Protein AF-A0A9X4KIE5-F1 (afdb_monomer)

Organism: NCBI:txid425004

Nearest PDB structures (foldseek):
  4xtc-assembly1_M  TM=8.503E-01  e=2.916E-05  Sphingomonas sp. A1
  8ja7-assembly1_A  TM=8.086E-01  e=1.437E-02  Mycobacterium tuberculosis H37Rv
  7cad-assembly1_A  TM=8.013E-01  e=2.601E-02  Mycolicibacterium smegmatis MC2 155

Solvent-accessible surface area (backbone atoms only — not comparable to full-atom values): 7823 Å² total; per-residue (Å²): 135,62,63,67,59,53,52,48,43,46,62,68,56,53,51,59,56,62,57,58,56,50,62,32,28,64,70,50,97,91,60,56,85,85,74,33,53,79,52,51,61,56,58,56,52,54,48,73,68,35,85,60,44,65,54,52,52,49,52,51,51,50,51,53,51,48,48,53,52,51,52,48,52,52,51,52,52,51,50,52,60,49,67,74,49,87,52,69,67,60,46,53,52,54,51,54,61,68,52,48,65,76,76,50,54,68,69,57,53,50,50,51,51,48,49,51,68,30,74,95,71,6,66,66,38,65,51,37,72,72,65,72,66,130

Mean predicted aligned error: 9.96 Å

Radius of gyration: 24.84 Å; Cα contacts (8 Å, |Δi|>4): 54; chains: 1; bounding box: 50×63×5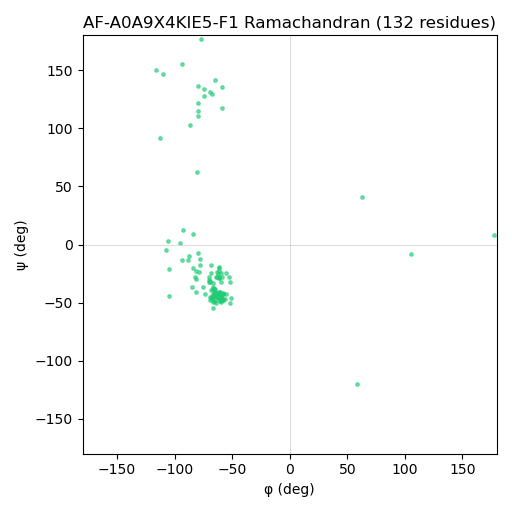9 Å

InterPro domains:
  IPR035906 MetI-like superfamily [G3DSA:1.10.3720.10] (1-133)
  IPR035906 MetI-like superfamily [SSF161098] (3-122)

pLDDT: mean 84.86, std 11.82, range [53.53, 97.62]

Sequence (134 aa):
MSVPIMLHLALFQFVPLWGWLMAFKDYHIGQSLWGAEWVGFKHFKALLGHSGFLQDLRNNIVMNSMQLVLGTVCAIGLAIVLSELRSKGFVRVVQTMTYLPHFVSMVVVANIFVMLLSPDGGIGQSADDQAGLD

Secondary structure (DSSP, 8-state):
--HHHHHHHIIIIIHHHGGGGGGGBT--TTS-TTTS-B-TTHHHHHHHTSTTHHHHHHHHHHHHHHHHHHHHHHHHHHHHHHHT---HHHHHHHHHHHHHHHHS-HHHHHHHHHHHH-TTTSHHHHHHHHHT--

Structure (mmCIF, N/CA/C/O backbone):
data_AF-A0A9X4KIE5-F1
#
_entry.id   AF-A0A9X4KIE5-F1
#
loop_
_atom_site.group_PDB
_atom_site.id
_atom_site.type_symbol
_atom_site.label_atom_id
_atom_site.label_alt_id
_atom_site.label_comp_id
_atom_site.label_asym_id
_atom_site.label_entity_id
_atom_site.label_seq_id
_atom_site.pdbx_PDB_ins_code
_atom_site.Cartn_x
_atom_site.Cartn_y
_atom_site.Cartn_z
_atom_site.occupancy
_atom_site.B_iso_or_equiv
_atom_site.auth_seq_id
_atom_site.auth_comp_id
_atom_site.auth_asym_id
_atom_site.auth_atom_id
_atom_site.pdbx_PDB_model_num
ATOM 1 N N . MET A 1 1 ? -1.263 31.240 -5.203 1.00 63.03 1 MET A N 1
ATOM 2 C CA . MET A 1 1 ? -1.004 30.293 -4.094 1.00 63.03 1 MET A CA 1
ATOM 3 C C . MET A 1 1 ? -0.939 28.824 -4.536 1.00 63.03 1 MET A C 1
ATOM 5 O O . MET A 1 1 ? -0.405 28.023 -3.789 1.00 63.03 1 MET A O 1
ATOM 9 N N . SER A 1 2 ? -1.376 28.460 -5.752 1.00 79.56 2 SER A N 1
ATOM 10 C CA . SER A 1 2 ? -1.351 27.063 -6.249 1.00 79.56 2 SER A CA 1
ATOM 11 C C . SER A 1 2 ? -0.100 26.676 -7.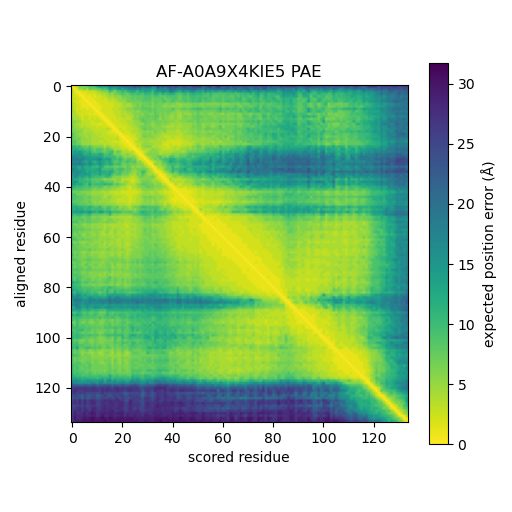060 1.00 79.56 2 SER A C 1
ATOM 13 O O . SER A 1 2 ? 0.149 25.498 -7.291 1.00 79.56 2 SER A O 1
ATOM 15 N N . VAL A 1 3 ? 0.706 27.661 -7.475 1.00 90.75 3 VAL A N 1
ATOM 16 C CA . VAL A 1 3 ? 1.924 27.476 -8.289 1.00 90.75 3 VAL A CA 1
ATOM 17 C C . VAL A 1 3 ? 2.954 26.518 -7.661 1.00 90.75 3 VAL A C 1
ATOM 19 O O . VAL A 1 3 ? 3.405 25.628 -8.378 1.00 90.75 3 VAL A O 1
ATOM 22 N N . PRO A 1 4 ? 3.313 26.605 -6.359 1.00 90.25 4 PRO A N 1
ATOM 23 C CA . PRO A 1 4 ? 4.299 25.683 -5.784 1.00 90.25 4 PRO A CA 1
ATOM 24 C C . PRO A 1 4 ? 3.800 24.231 -5.736 1.00 90.25 4 PRO A C 1
ATOM 26 O O . PRO A 1 4 ? 4.583 23.309 -5.941 1.00 90.25 4 PRO A O 1
ATOM 29 N N . ILE A 1 5 ? 2.493 24.022 -5.541 1.00 92.00 5 ILE A N 1
ATOM 30 C CA . ILE A 1 5 ? 1.879 22.687 -5.543 1.00 92.00 5 ILE A CA 1
ATOM 31 C C . ILE A 1 5 ? 1.929 22.089 -6.951 1.00 92.00 5 ILE A C 1
ATOM 33 O O . ILE A 1 5 ? 2.345 20.946 -7.112 1.00 92.00 5 ILE A O 1
ATOM 37 N N . MET A 1 6 ? 1.572 22.867 -7.979 1.00 91.88 6 MET A N 1
ATOM 38 C CA . MET A 1 6 ? 1.664 22.413 -9.372 1.00 91.88 6 MET A CA 1
ATOM 39 C C . MET A 1 6 ? 3.099 22.084 -9.784 1.00 91.88 6 MET A C 1
ATOM 41 O O . MET A 1 6 ? 3.322 21.078 -10.452 1.00 91.88 6 MET A O 1
ATOM 45 N N . LEU A 1 7 ? 4.074 22.896 -9.365 1.00 93.44 7 LEU A N 1
ATOM 46 C CA . LEU A 1 7 ? 5.480 22.658 -9.684 1.00 93.44 7 LEU A CA 1
ATOM 47 C C . LEU A 1 7 ? 5.999 21.374 -9.020 1.00 93.44 7 LEU A C 1
ATOM 49 O O . LEU A 1 7 ? 6.686 20.581 -9.660 1.00 93.44 7 LEU A O 1
ATOM 53 N N . HIS A 1 8 ? 5.620 21.135 -7.762 1.00 91.81 8 HIS A N 1
ATOM 54 C CA . HIS A 1 8 ? 5.940 19.892 -7.063 1.00 91.81 8 HIS A CA 1
ATOM 55 C C . HIS A 1 8 ? 5.326 18.676 -7.770 1.00 91.81 8 HIS A C 1
ATOM 57 O O . HIS A 1 8 ? 6.020 17.694 -8.020 1.00 91.81 8 HIS A O 1
ATOM 63 N N . LEU A 1 9 ? 4.053 18.762 -8.164 1.00 91.12 9 LEU A N 1
ATOM 64 C CA . LEU A 1 9 ? 3.360 17.685 -8.872 1.00 91.12 9 LEU A CA 1
ATOM 65 C C . LEU A 1 9 ? 4.009 17.386 -10.231 1.00 91.12 9 LEU A C 1
ATOM 67 O O . LEU A 1 9 ? 4.239 16.227 -10.572 1.00 91.12 9 LEU A O 1
ATOM 71 N N . ALA A 1 10 ? 4.369 18.427 -10.984 1.00 91.56 10 ALA A N 1
ATOM 72 C CA . ALA A 1 10 ? 5.067 18.285 -12.256 1.00 91.56 10 ALA A CA 1
ATOM 73 C C . ALA A 1 10 ? 6.417 17.571 -12.084 1.00 91.56 10 ALA A C 1
ATOM 75 O O . ALA A 1 10 ? 6.689 16.591 -12.775 1.00 91.56 10 ALA A O 1
ATOM 76 N N . LEU A 1 11 ? 7.238 18.015 -11.129 1.00 92.56 11 LEU A N 1
ATOM 77 C CA . LEU A 1 11 ? 8.591 17.488 -10.944 1.00 92.56 11 LEU A CA 1
ATOM 78 C C . LEU A 1 11 ? 8.627 16.100 -10.296 1.00 92.56 11 LEU A C 1
ATOM 80 O O . LEU A 1 11 ? 9.466 15.289 -10.672 1.00 92.56 11 LEU A O 1
ATOM 84 N N . PHE A 1 12 ? 7.740 15.807 -9.343 1.00 90.69 12 PHE A N 1
ATOM 85 C CA . PHE A 1 12 ? 7.803 14.562 -8.567 1.00 90.69 12 PHE A CA 1
ATOM 86 C C . PHE A 1 12 ? 6.762 13.518 -8.961 1.00 90.69 12 PHE A C 1
ATOM 88 O O . PHE A 1 12 ? 6.979 12.344 -8.682 1.00 90.69 12 PHE A O 1
ATOM 95 N N . GLN A 1 13 ? 5.657 13.893 -9.611 1.00 89.31 13 GLN A N 1
ATOM 96 C CA . GLN A 1 13 ? 4.686 12.915 -10.114 1.00 89.31 13 GLN A CA 1
ATOM 97 C C . GLN A 1 13 ? 4.769 12.734 -11.625 1.00 89.31 13 GLN A C 1
ATOM 99 O O . GLN A 1 13 ? 4.781 11.593 -12.065 1.00 89.31 13 GLN A O 1
ATOM 104 N N . PHE A 1 14 ? 4.868 13.804 -12.422 1.00 90.06 14 PHE A N 1
ATOM 105 C CA . PHE A 1 14 ? 4.854 13.671 -13.887 1.00 90.06 14 PHE A CA 1
ATOM 106 C C . PHE A 1 14 ? 6.205 13.276 -14.489 1.00 90.06 14 PHE A C 1
ATOM 108 O O . PHE A 1 14 ? 6.238 12.435 -15.385 1.00 90.06 14 PHE A O 1
ATOM 115 N N . VAL A 1 15 ? 7.321 13.827 -14.001 1.00 90.12 15 VAL A N 1
ATOM 116 C CA . VAL A 1 15 ? 8.654 13.463 -14.519 1.00 90.12 15 VAL A CA 1
ATOM 117 C C . VAL A 1 15 ? 8.953 11.962 -14.358 1.00 90.12 15 VAL A C 1
ATOM 119 O O . VAL A 1 15 ? 9.393 11.358 -15.338 1.00 90.12 15 VAL A O 1
ATOM 122 N N . PRO A 1 16 ? 8.674 11.300 -13.213 1.00 88.62 16 PRO A N 1
ATOM 123 C CA . PRO A 1 16 ? 8.920 9.862 -13.083 1.00 88.62 16 PRO A CA 1
ATOM 124 C C . PRO A 1 16 ? 8.094 8.981 -14.028 1.00 88.62 16 PRO A C 1
ATOM 126 O O . PRO A 1 16 ? 8.539 7.883 -14.358 1.00 88.62 16 PRO A O 1
ATOM 129 N N . LEU A 1 17 ? 6.939 9.451 -14.524 1.00 88.75 17 LEU A N 1
ATOM 130 C CA . LEU A 1 17 ? 6.139 8.713 -15.518 1.00 88.75 17 LEU A CA 1
ATOM 131 C C . LEU A 1 17 ? 6.903 8.507 -16.827 1.00 88.75 17 LEU A C 1
ATOM 133 O O . LEU A 1 17 ? 6.663 7.527 -17.528 1.00 88.75 17 LEU A O 1
ATOM 137 N N . TRP A 1 18 ? 7.875 9.372 -17.138 1.00 85.19 18 TRP A N 1
ATOM 138 C CA . TRP A 1 18 ? 8.772 9.165 -18.276 1.00 85.19 18 TRP A CA 1
ATOM 139 C C . TRP A 1 18 ? 9.545 7.842 -18.169 1.00 85.19 18 TRP A C 1
ATOM 141 O O . TRP A 1 18 ? 9.870 7.215 -19.178 1.00 85.19 18 TRP A O 1
ATOM 151 N N . GLY A 1 19 ? 9.780 7.360 -16.945 1.00 84.06 19 GLY A N 1
ATOM 152 C CA . GLY A 1 19 ? 10.403 6.067 -16.683 1.00 84.06 19 GLY A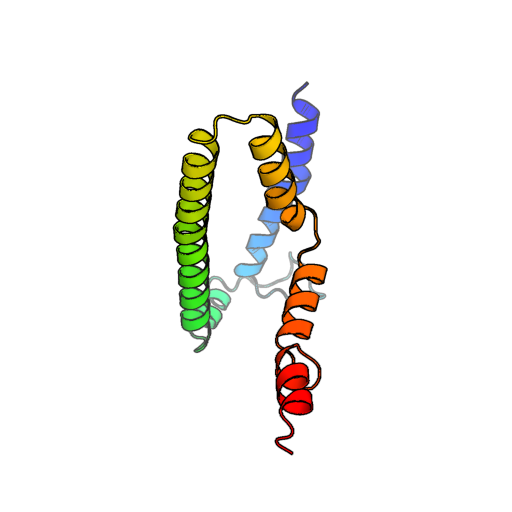 CA 1
ATOM 153 C C . GLY A 1 19 ? 9.612 4.871 -17.219 1.00 84.06 19 GLY A C 1
ATOM 154 O O . GLY A 1 19 ? 10.201 3.819 -17.448 1.00 84.06 19 GLY A O 1
ATOM 155 N N . TRP A 1 20 ? 8.315 5.014 -17.511 1.00 86.31 20 TRP A N 1
ATOM 156 C CA . TRP A 1 20 ? 7.514 3.941 -18.114 1.00 86.31 20 TRP A CA 1
ATOM 157 C C . TRP A 1 20 ? 8.021 3.517 -19.496 1.00 86.31 20 TRP A C 1
ATOM 159 O O . TRP A 1 20 ? 7.821 2.371 -19.896 1.00 86.31 20 TRP A O 1
ATOM 169 N N . LEU A 1 21 ? 8.753 4.389 -20.198 1.00 85.31 21 LEU A N 1
ATOM 170 C CA . LEU A 1 21 ? 9.422 4.049 -21.457 1.00 85.31 21 LEU A CA 1
ATOM 171 C C . LEU A 1 21 ? 10.433 2.901 -21.297 1.00 85.31 21 LEU A C 1
ATOM 173 O O . LEU A 1 21 ? 10.685 2.184 -22.265 1.00 85.31 21 LEU A O 1
ATOM 177 N N . MET A 1 22 ? 10.972 2.676 -20.091 1.00 84.19 22 MET A N 1
ATOM 178 C CA . MET A 1 22 ? 11.859 1.539 -19.809 1.00 84.19 22 MET A CA 1
ATOM 179 C C . MET A 1 22 ? 11.168 0.190 -20.021 1.00 84.19 22 MET A C 1
ATOM 181 O O . MET A 1 22 ? 11.829 -0.763 -20.410 1.00 84.19 22 MET A O 1
ATOM 185 N N . ALA A 1 23 ? 9.844 0.103 -19.853 1.00 85.88 23 ALA A N 1
ATOM 186 C CA . ALA A 1 23 ? 9.103 -1.136 -20.099 1.00 85.88 23 ALA A CA 1
ATOM 187 C C . ALA A 1 23 ? 9.061 -1.533 -21.589 1.00 85.88 23 ALA A C 1
ATOM 189 O O . ALA A 1 23 ? 8.776 -2.686 -21.905 1.00 85.88 23 ALA A O 1
ATOM 190 N N . PHE A 1 24 ? 9.355 -0.597 -22.498 1.00 87.00 24 PHE A N 1
ATOM 191 C CA . PHE A 1 24 ? 9.348 -0.806 -23.951 1.00 87.00 24 PHE A CA 1
ATOM 192 C C . PHE A 1 24 ? 10.752 -0.842 -24.569 1.00 87.00 24 PHE A C 1
ATOM 194 O O . PHE A 1 24 ? 10.897 -1.094 -25.769 1.00 87.00 24 PHE A O 1
ATOM 201 N N . LYS A 1 25 ? 11.791 -0.591 -23.767 1.00 84.69 25 LYS A N 1
ATOM 202 C CA . LYS A 1 25 ? 13.193 -0.549 -24.193 1.00 84.69 25 LYS A CA 1
ATOM 203 C C . LYS A 1 25 ? 14.006 -1.657 -23.526 1.00 84.69 25 LYS A C 1
ATOM 205 O O . LYS A 1 25 ? 13.705 -2.060 -22.406 1.00 84.69 25 LYS A O 1
ATOM 210 N N . ASP A 1 26 ? 15.049 -2.150 -24.191 1.00 83.25 26 ASP A N 1
ATOM 211 C CA . ASP A 1 26 ? 15.967 -3.148 -23.616 1.00 83.25 26 ASP A CA 1
ATOM 212 C C . ASP A 1 26 ? 16.993 -2.474 -22.690 1.00 83.25 26 ASP A C 1
ATOM 214 O O . ASP A 1 26 ? 18.193 -2.411 -22.957 1.00 83.25 26 ASP A O 1
ATOM 218 N N . TYR A 1 27 ? 16.488 -1.851 -21.624 1.00 81.06 27 TYR A N 1
ATOM 219 C CA . TYR A 1 27 ? 17.293 -1.078 -20.690 1.00 81.06 27 TYR A CA 1
ATOM 220 C C . TYR A 1 27 ? 18.022 -1.992 -19.697 1.00 81.06 27 TYR A C 1
ATOM 222 O O . TYR A 1 27 ? 17.391 -2.711 -18.926 1.00 81.06 27 TYR A O 1
ATOM 230 N N . HIS A 1 28 ? 19.353 -1.908 -19.672 1.00 77.25 28 HIS A N 1
ATOM 231 C CA . HIS A 1 28 ? 20.199 -2.569 -18.679 1.00 77.25 28 HIS A CA 1
ATOM 232 C C . HIS A 1 28 ? 20.833 -1.537 -17.737 1.00 77.25 28 HIS A C 1
ATOM 234 O O . HIS A 1 28 ? 21.175 -0.426 -18.152 1.00 77.25 28 HIS A O 1
ATOM 240 N N . ILE A 1 29 ? 21.025 -1.913 -16.467 1.00 73.50 29 ILE A N 1
ATOM 241 C CA . ILE A 1 29 ? 21.665 -1.060 -15.455 1.00 73.50 29 ILE A CA 1
ATOM 242 C C . ILE A 1 29 ? 23.080 -0.706 -15.938 1.00 73.50 29 ILE A C 1
ATOM 244 O O . ILE A 1 29 ? 23.911 -1.588 -16.133 1.00 73.50 29 ILE A O 1
ATOM 248 N N . GLY A 1 30 ? 23.337 0.586 -16.159 1.00 71.69 30 GLY A N 1
ATOM 249 C CA . GLY A 1 30 ? 24.606 1.101 -16.692 1.00 71.69 30 GLY A CA 1
ATOM 250 C C . GLY A 1 30 ? 24.568 1.550 -18.158 1.00 71.69 30 GLY A C 1
ATOM 251 O O . GLY A 1 30 ? 25.523 2.172 -18.617 1.00 71.69 30 GLY A O 1
ATOM 252 N N . GLN A 1 31 ? 23.475 1.308 -18.891 1.00 73.88 31 GLN A N 1
ATOM 253 C CA . GLN A 1 31 ? 23.275 1.852 -20.240 1.00 73.88 31 GLN A CA 1
ATOM 254 C C . GLN A 1 31 ? 22.499 3.175 -20.208 1.00 73.88 31 GLN A C 1
ATOM 256 O O . GLN A 1 31 ? 21.748 3.462 -19.273 1.00 73.88 31 GLN A O 1
ATOM 261 N N . SER A 1 32 ? 22.671 4.011 -21.237 1.00 71.94 32 SER A N 1
ATOM 262 C CA . SER A 1 32 ? 21.884 5.237 -21.369 1.00 71.94 32 SER A CA 1
ATOM 263 C C . SER A 1 32 ? 20.451 4.900 -21.804 1.00 71.94 32 SER A C 1
ATOM 265 O O . SER A 1 32 ? 20.230 4.145 -22.749 1.00 71.94 32 SER A O 1
ATOM 267 N N . LEU A 1 33 ? 19.453 5.507 -21.151 1.00 70.44 33 LEU A N 1
ATOM 268 C CA . LEU A 1 33 ? 18.027 5.400 -21.524 1.00 70.44 33 LEU A CA 1
ATOM 269 C C . LEU A 1 33 ? 17.764 5.736 -23.004 1.00 70.44 33 LEU A C 1
ATOM 271 O O . LEU A 1 33 ? 16.813 5.246 -23.618 1.00 70.44 33 LEU A O 1
ATOM 275 N N . TRP A 1 34 ? 18.612 6.590 -23.576 1.00 70.31 34 TRP A N 1
ATOM 276 C CA . TRP A 1 34 ? 18.545 7.030 -24.965 1.00 70.31 34 TRP A CA 1
ATOM 277 C C . TRP A 1 34 ? 19.185 6.040 -25.945 1.00 70.31 34 TRP A C 1
ATOM 279 O O . TRP A 1 34 ? 18.722 5.971 -27.077 1.00 70.31 34 TRP A O 1
ATOM 289 N N . GLY A 1 35 ? 20.179 5.255 -25.513 1.00 71.56 35 GLY A N 1
ATOM 290 C CA . GLY A 1 35 ? 20.850 4.241 -26.334 1.00 71.56 35 GLY A CA 1
ATOM 291 C C . GLY A 1 35 ? 20.192 2.858 -26.307 1.00 71.56 35 GLY A C 1
ATOM 292 O O . GLY A 1 35 ? 20.516 2.026 -27.146 1.00 71.56 35 GLY A O 1
ATOM 293 N N . ALA A 1 36 ? 19.272 2.610 -25.370 1.00 76.88 36 ALA A N 1
ATOM 294 C CA . ALA A 1 36 ? 18.562 1.338 -25.280 1.00 76.88 36 ALA A CA 1
ATOM 295 C C . ALA A 1 36 ? 17.615 1.127 -26.477 1.00 76.88 36 ALA A C 1
ATOM 297 O O . ALA A 1 36 ? 16.787 1.994 -26.791 1.00 76.88 36 ALA A O 1
ATOM 298 N N . GLU A 1 37 ? 17.733 -0.042 -27.113 1.00 81.69 37 GLU A N 1
ATOM 299 C CA . GLU A 1 37 ? 16.939 -0.445 -28.275 1.00 81.69 37 GLU A CA 1
ATOM 300 C C . GLU A 1 37 ? 15.455 -0.582 -27.908 1.00 81.69 37 GLU A C 1
ATOM 302 O O . GLU A 1 37 ? 15.097 -1.031 -26.815 1.00 81.69 37 GLU A O 1
ATOM 307 N N . TRP A 1 38 ? 14.570 -0.174 -28.818 1.00 84.81 38 TRP A N 1
ATOM 308 C CA . TRP A 1 38 ? 13.129 -0.299 -28.629 1.00 84.81 38 TRP A CA 1
ATOM 309 C C . TRP A 1 38 ? 12.675 -1.731 -28.928 1.00 84.81 38 TRP A C 1
ATOM 311 O O . TRP A 1 38 ? 12.644 -2.152 -30.081 1.00 84.81 38 TRP A O 1
ATOM 321 N N . VAL A 1 39 ? 12.272 -2.467 -27.893 1.00 85.50 39 VAL A N 1
ATOM 322 C CA . VAL A 1 39 ? 11.870 -3.885 -27.980 1.00 85.50 39 VAL A CA 1
ATOM 323 C C . VAL A 1 39 ? 10.357 -4.099 -27.880 1.00 85.50 39 VAL A C 1
ATOM 325 O O . VAL A 1 39 ? 9.880 -5.237 -27.886 1.00 85.50 39 VAL A O 1
ATOM 328 N N . GLY A 1 40 ? 9.579 -3.015 -27.800 1.00 86.50 40 GLY A N 1
ATOM 329 C CA . GLY A 1 40 ? 8.118 -3.061 -27.794 1.00 86.50 40 GLY A CA 1
ATOM 330 C C . GLY A 1 40 ? 7.572 -3.898 -26.634 1.00 86.50 40 GLY A C 1
ATOM 331 O O . GLY A 1 40 ? 7.825 -3.597 -25.474 1.00 86.50 40 GLY A O 1
ATOM 332 N N . PHE A 1 41 ? 6.821 -4.961 -26.938 1.00 88.06 41 PHE A N 1
ATOM 333 C CA . PHE A 1 41 ? 6.128 -5.787 -25.937 1.00 88.06 41 PHE A CA 1
ATOM 334 C C . PHE A 1 41 ? 6.913 -7.017 -25.449 1.00 88.06 41 PHE A C 1
ATOM 336 O O . PHE A 1 41 ? 6.339 -7.884 -24.785 1.00 88.06 41 PHE A O 1
ATOM 343 N N . LYS A 1 42 ? 8.215 -7.121 -25.753 1.00 89.69 42 LYS A N 1
ATOM 344 C CA . LYS A 1 42 ? 9.065 -8.260 -25.350 1.00 89.69 42 LYS A CA 1
ATOM 345 C C . LYS A 1 42 ? 8.969 -8.553 -23.845 1.00 89.69 42 LYS A C 1
ATOM 347 O O . LYS A 1 42 ? 8.678 -9.685 -23.461 1.00 89.69 42 LYS A O 1
ATOM 352 N N . HIS A 1 43 ? 9.132 -7.525 -23.011 1.00 89.00 43 HIS A N 1
ATOM 353 C CA . HIS A 1 43 ? 9.096 -7.643 -21.547 1.00 89.00 43 HIS A CA 1
ATOM 354 C C . HIS A 1 43 ? 7.712 -8.031 -21.018 1.00 89.00 43 HIS A C 1
ATOM 356 O O . HIS A 1 43 ? 7.600 -8.872 -20.132 1.00 89.00 43 HIS A O 1
ATOM 362 N N . PHE A 1 44 ? 6.644 -7.504 -21.621 1.00 89.50 44 PHE A N 1
ATOM 363 C CA . PHE A 1 44 ? 5.271 -7.879 -21.274 1.00 89.50 44 PHE A CA 1
ATOM 364 C C . PHE A 1 44 ? 4.978 -9.347 -21.595 1.00 89.50 44 PHE A C 1
ATOM 366 O O . PHE A 1 44 ? 4.373 -10.042 -20.783 1.00 89.50 44 PHE A O 1
ATOM 373 N N . LYS A 1 45 ? 5.436 -9.852 -22.750 1.00 89.25 45 LYS A N 1
ATOM 374 C CA . LYS A 1 45 ? 5.271 -11.268 -23.112 1.00 89.25 45 LYS A CA 1
ATOM 375 C C . LYS A 1 45 ? 6.066 -12.186 -22.182 1.00 89.25 45 LYS A C 1
ATOM 377 O O . LYS A 1 45 ? 5.562 -13.244 -21.817 1.00 89.25 45 LYS A O 1
ATOM 382 N N . ALA A 1 46 ? 7.270 -11.777 -21.783 1.00 89.69 46 ALA A N 1
ATOM 383 C CA . ALA A 1 46 ? 8.073 -12.509 -20.806 1.00 89.69 46 ALA A CA 1
ATOM 384 C C . ALA A 1 46 ? 7.393 -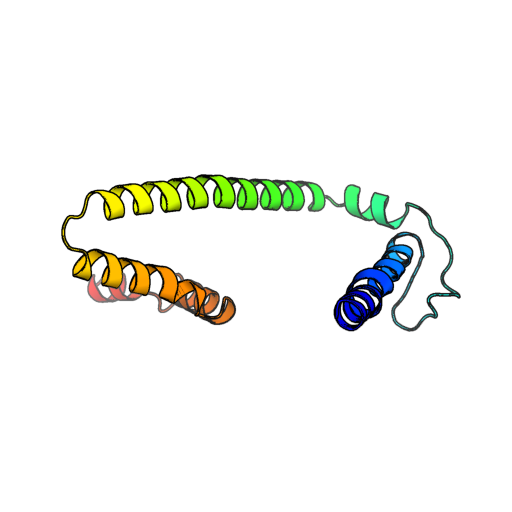12.561 -19.426 1.00 89.69 46 ALA A C 1
ATOM 386 O O . ALA A 1 46 ? 7.328 -13.628 -18.821 1.00 89.69 46 ALA A O 1
ATOM 387 N N . LEU A 1 47 ? 6.824 -11.441 -18.968 1.00 90.31 47 LEU A N 1
ATOM 388 C CA . LEU A 1 47 ? 6.095 -11.354 -17.702 1.00 90.31 47 LEU A CA 1
ATOM 389 C C . LEU A 1 47 ? 4.822 -12.214 -17.712 1.00 90.31 47 LEU A C 1
ATOM 391 O O . LEU A 1 47 ? 4.607 -13.008 -16.804 1.00 90.31 47 LEU A O 1
ATOM 395 N N . LEU A 1 48 ? 4.003 -12.102 -18.762 1.00 89.38 48 LEU A N 1
ATOM 396 C CA . LEU A 1 48 ? 2.755 -12.864 -18.896 1.00 89.38 48 LEU A CA 1
ATOM 397 C C . LEU A 1 48 ? 2.987 -14.361 -19.147 1.00 89.38 48 LEU A C 1
ATOM 399 O O . LEU A 1 48 ? 2.139 -15.176 -18.796 1.00 89.38 48 LEU A O 1
ATOM 403 N N . GLY A 1 49 ? 4.115 -14.725 -19.762 1.00 88.44 49 GLY A N 1
ATOM 404 C CA . GLY A 1 49 ? 4.525 -16.115 -19.967 1.00 88.44 49 GLY A CA 1
ATOM 405 C C . GLY A 1 49 ? 5.155 -16.765 -18.733 1.00 88.44 49 GLY A C 1
ATOM 406 O O . GLY A 1 49 ? 5.416 -17.967 -18.753 1.00 88.44 49 GLY A O 1
ATOM 407 N N . HIS A 1 50 ? 5.413 -16.001 -17.668 1.00 92.56 50 HIS A N 1
ATOM 408 C CA . HIS A 1 50 ? 5.969 -16.529 -16.430 1.00 92.56 50 HIS A CA 1
ATOM 409 C C . HIS A 1 50 ? 4.903 -17.309 -15.650 1.00 92.56 50 HIS A C 1
ATOM 411 O O . HIS A 1 50 ? 3.827 -16.788 -15.354 1.00 92.56 50 HIS A O 1
ATOM 417 N N . SER A 1 51 ? 5.214 -18.550 -15.270 1.00 87.88 51 SER A N 1
ATOM 418 C CA . SER A 1 51 ? 4.266 -19.462 -14.612 1.00 87.88 51 SER A CA 1
ATOM 419 C C . SER A 1 51 ? 3.712 -18.925 -13.288 1.00 87.88 51 SER A C 1
ATOM 421 O O . SER A 1 51 ? 2.560 -19.198 -12.962 1.00 87.88 51 SER A O 1
ATOM 423 N N . GLY A 1 52 ? 4.503 -18.146 -12.541 1.00 91.94 52 GLY A N 1
ATOM 424 C CA . GLY A 1 52 ? 4.085 -17.546 -11.269 1.00 91.94 52 GLY A CA 1
ATOM 425 C C . GLY A 1 52 ? 3.256 -16.268 -11.412 1.00 91.94 52 GLY A C 1
ATOM 426 O O . GLY A 1 52 ? 2.464 -15.953 -10.530 1.00 91.94 52 GLY A O 1
ATOM 427 N N . PHE A 1 53 ? 3.349 -15.553 -12.540 1.00 93.25 53 PHE A N 1
ATOM 428 C CA . PHE A 1 53 ? 2.799 -14.197 -12.640 1.00 93.25 53 PHE A CA 1
ATOM 429 C C . PHE A 1 53 ? 1.278 -14.161 -12.457 1.00 93.25 53 PHE A C 1
ATOM 431 O O . PHE A 1 53 ? 0.750 -13.315 -11.736 1.00 93.25 53 PHE A O 1
ATOM 438 N N . LEU A 1 54 ? 0.557 -15.096 -13.084 1.00 91.06 54 LEU A N 1
ATOM 439 C CA . LEU A 1 54 ? -0.902 -15.138 -12.981 1.00 91.06 54 LEU A CA 1
ATOM 440 C C . LEU A 1 54 ? -1.365 -15.552 -11.575 1.00 91.06 54 LEU A C 1
ATOM 442 O O . LEU A 1 54 ? -2.404 -15.086 -11.102 1.00 91.06 54 LEU A O 1
ATOM 446 N N . GLN A 1 55 ? -0.583 -16.397 -10.897 1.00 93.62 55 GLN A N 1
ATOM 447 C CA . GLN A 1 55 ? -0.830 -16.779 -9.510 1.00 93.62 55 GLN A CA 1
ATOM 448 C C . GLN A 1 55 ? -0.614 -15.586 -8.575 1.00 93.62 55 GLN A C 1
ATOM 450 O O . GLN A 1 55 ? -1.492 -15.294 -7.765 1.00 93.62 55 GLN A O 1
ATOM 455 N N . ASP A 1 56 ? 0.488 -14.856 -8.736 1.00 95.19 56 ASP A N 1
ATOM 456 C CA . ASP A 1 56 ? 0.795 -13.665 -7.941 1.00 95.19 56 ASP A CA 1
ATOM 457 C C . ASP A 1 56 ? -0.248 -12.565 -8.153 1.00 95.19 56 ASP A C 1
ATOM 459 O O . ASP A 1 56 ? -0.737 -11.971 -7.188 1.00 95.19 56 ASP A O 1
ATOM 463 N N . LEU A 1 57 ? -0.667 -12.345 -9.404 1.00 94.81 57 LEU A N 1
ATOM 464 C CA . LEU A 1 57 ? -1.723 -11.394 -9.744 1.00 94.81 57 LEU A CA 1
ATOM 465 C C . LEU A 1 57 ? -3.048 -11.766 -9.069 1.00 94.81 57 LEU A C 1
ATOM 467 O O . LEU A 1 57 ? -3.685 -10.915 -8.445 1.00 94.81 57 LEU A O 1
ATOM 471 N N . ARG A 1 58 ? -3.458 -13.039 -9.148 1.00 94.62 58 ARG A N 1
ATOM 472 C CA . ARG A 1 58 ? -4.670 -13.523 -8.474 1.00 94.62 58 ARG A CA 1
ATOM 473 C C . ARG A 1 58 ? -4.563 -13.358 -6.962 1.00 94.62 58 ARG A C 1
ATOM 475 O O . ARG A 1 58 ? -5.508 -12.867 -6.352 1.00 94.62 58 ARG A O 1
ATOM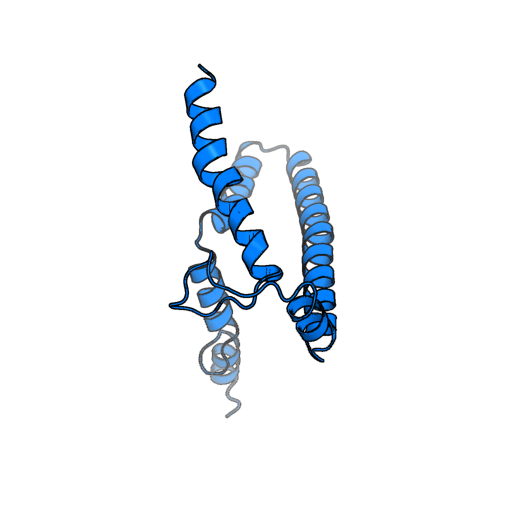 482 N N . ASN A 1 59 ? -3.439 -13.741 -6.364 1.00 96.06 59 ASN A N 1
ATOM 483 C CA . ASN A 1 59 ? -3.219 -13.622 -4.924 1.00 96.06 59 ASN A CA 1
ATOM 484 C C . ASN A 1 59 ? -3.311 -12.163 -4.470 1.00 96.06 59 ASN A C 1
ATOM 486 O O . ASN A 1 59 ? -3.978 -11.867 -3.480 1.00 96.06 59 ASN A O 1
ATOM 490 N N . ASN A 1 60 ? -2.710 -11.244 -5.226 1.00 96.56 60 ASN A N 1
ATOM 491 C CA . ASN A 1 60 ? -2.762 -9.819 -4.933 1.00 96.56 60 ASN A CA 1
ATOM 492 C C . ASN A 1 60 ? -4.195 -9.266 -5.020 1.00 96.56 60 ASN A C 1
ATOM 494 O O . ASN A 1 60 ? -4.637 -8.559 -4.114 1.00 96.56 60 ASN A O 1
ATOM 498 N N . ILE A 1 61 ? -4.948 -9.629 -6.063 1.00 97.19 61 ILE A N 1
ATOM 499 C CA . ILE A 1 61 ? -6.352 -9.218 -6.219 1.00 97.19 61 ILE A CA 1
ATOM 500 C C . ILE A 1 61 ? -7.207 -9.775 -5.079 1.00 97.19 61 ILE A C 1
ATOM 502 O O . ILE A 1 61 ? -7.985 -9.034 -4.479 1.00 97.19 61 ILE A O 1
ATOM 506 N N . VAL A 1 62 ? -7.048 -11.059 -4.749 1.00 97.44 62 VAL A N 1
ATOM 507 C CA . VAL A 1 62 ? -7.787 -11.699 -3.655 1.00 97.44 62 VAL A CA 1
ATOM 508 C C . VAL A 1 62 ? -7.473 -11.004 -2.331 1.00 97.44 62 VAL A C 1
ATOM 510 O O . VAL A 1 62 ? -8.403 -10.583 -1.647 1.00 97.44 62 VAL A O 1
ATOM 513 N N . MET A 1 63 ? -6.197 -10.783 -2.011 1.00 96.88 63 MET A N 1
ATOM 514 C CA . MET A 1 63 ? -5.778 -10.113 -0.778 1.00 96.88 63 MET A CA 1
ATOM 515 C C . MET A 1 63 ? -6.355 -8.696 -0.665 1.00 96.88 63 MET A C 1
ATOM 517 O O . MET A 1 63 ? -6.957 -8.363 0.355 1.00 96.88 63 MET A O 1
ATOM 521 N N . ASN A 1 64 ? -6.254 -7.885 -1.723 1.00 96.69 64 ASN A N 1
ATOM 522 C CA . ASN A 1 64 ? -6.816 -6.532 -1.728 1.00 96.69 64 ASN A CA 1
ATOM 523 C C . ASN A 1 64 ? -8.349 -6.538 -1.641 1.00 96.69 64 ASN A C 1
ATOM 525 O O . ASN A 1 64 ? -8.932 -5.717 -0.934 1.00 96.69 64 ASN A O 1
ATOM 529 N N . SER A 1 65 ? -9.019 -7.479 -2.312 1.00 97.56 65 SER A N 1
ATOM 530 C CA . SER A 1 65 ? -10.479 -7.603 -2.237 1.00 97.56 65 SER A CA 1
ATOM 531 C C . SER A 1 65 ? -10.949 -7.988 -0.831 1.00 97.56 65 SER A C 1
ATOM 533 O O . SER A 1 65 ? -11.885 -7.382 -0.309 1.00 97.56 65 SER A O 1
ATOM 535 N N . MET A 1 66 ? -10.255 -8.924 -0.173 1.00 97.00 66 MET A N 1
ATOM 536 C CA . MET A 1 66 ? -10.527 -9.307 1.211 1.00 97.00 66 MET A CA 1
ATOM 537 C C . MET A 1 66 ? -10.274 -8.138 2.158 1.00 97.00 66 MET A C 1
ATOM 539 O O . MET A 1 66 ? -11.105 -7.875 3.023 1.00 97.00 66 MET A O 1
ATOM 543 N N . GLN A 1 67 ? -9.173 -7.406 1.974 1.00 95.31 67 GLN A N 1
ATOM 544 C CA . GLN A 1 67 ? -8.865 -6.224 2.775 1.00 95.31 67 GLN A CA 1
ATOM 545 C C . GLN A 1 67 ? -9.943 -5.144 2.632 1.00 95.31 67 GLN A C 1
ATOM 547 O O . GLN A 1 67 ? -10.344 -4.551 3.632 1.00 95.31 67 GLN A O 1
ATOM 552 N N . LEU A 1 68 ? -10.449 -4.916 1.419 1.00 96.44 68 LEU A N 1
ATOM 553 C CA . LEU A 1 68 ? -11.510 -3.944 1.169 1.00 96.44 68 LEU A CA 1
ATOM 554 C C . LEU A 1 68 ? -12.826 -4.369 1.830 1.00 96.44 68 LEU A C 1
ATOM 556 O O . LEU A 1 68 ? -13.423 -3.571 2.552 1.00 96.44 68 LEU A O 1
ATOM 560 N N . VAL A 1 69 ? -13.266 -5.616 1.630 1.00 97.62 69 VAL A N 1
ATOM 561 C CA . VAL A 1 69 ? -14.532 -6.114 2.195 1.00 97.62 69 VAL A CA 1
ATOM 562 C C . VAL A 1 69 ? -14.458 -6.194 3.717 1.00 97.62 69 VAL A C 1
ATOM 564 O O . VAL A 1 69 ? -15.277 -5.579 4.397 1.00 97.62 69 VAL A O 1
ATOM 567 N N . LEU A 1 70 ? -13.467 -6.900 4.268 1.00 96.50 70 LEU A N 1
ATOM 568 C CA . LEU A 1 70 ? -13.335 -7.075 5.716 1.00 96.50 70 LEU A CA 1
ATOM 569 C C . LEU A 1 70 ? -13.010 -5.755 6.411 1.00 96.50 70 LEU A C 1
ATOM 571 O O . LEU A 1 70 ? -13.617 -5.450 7.432 1.00 96.50 70 LEU A O 1
ATOM 575 N N . GLY A 1 71 ? -12.116 -4.938 5.848 1.00 93.38 71 GLY A N 1
ATOM 576 C CA . GLY A 1 71 ? -11.787 -3.627 6.404 1.00 93.38 71 GLY A CA 1
ATOM 577 C C . GLY A 1 71 ? -13.010 -2.714 6.478 1.00 93.38 71 GLY A C 1
ATOM 578 O O . GLY A 1 71 ? -13.251 -2.095 7.513 1.00 93.38 71 GLY A O 1
ATOM 579 N N . THR A 1 72 ? -13.832 -2.691 5.426 1.00 95.38 72 THR A N 1
ATOM 580 C CA . THR A 1 72 ? -15.058 -1.881 5.396 1.00 95.38 72 THR A CA 1
ATOM 581 C C . THR A 1 72 ? -16.114 -2.414 6.361 1.00 95.38 72 THR A C 1
ATOM 583 O O . THR A 1 72 ? -16.667 -1.643 7.144 1.00 95.38 72 THR A O 1
ATOM 586 N N . VAL A 1 73 ? -16.377 -3.726 6.355 1.00 96.88 73 VAL A N 1
ATOM 587 C CA . VAL A 1 73 ? -17.368 -4.350 7.249 1.00 96.88 73 VAL A CA 1
ATOM 588 C C . VAL A 1 73 ? -16.979 -4.158 8.713 1.00 96.88 73 VAL A C 1
ATOM 590 O O . VAL A 1 73 ? -17.819 -3.752 9.514 1.00 96.88 73 VAL A O 1
ATOM 593 N N . CYS A 1 74 ? -15.710 -4.371 9.065 1.00 94.75 74 CYS A N 1
ATOM 594 C CA . CYS A 1 74 ? -15.214 -4.143 10.419 1.00 94.75 74 CYS A CA 1
ATOM 595 C C . CYS A 1 74 ? -15.290 -2.664 10.820 1.00 94.75 74 CYS A C 1
ATOM 597 O O . CYS A 1 74 ? -15.722 -2.367 11.931 1.00 94.75 74 CYS A O 1
ATOM 599 N N . ALA A 1 75 ? -14.917 -1.731 9.934 1.00 92.31 75 ALA A N 1
ATOM 600 C CA . ALA A 1 75 ? -14.982 -0.298 10.226 1.00 92.31 75 ALA A CA 1
ATOM 601 C C . ALA A 1 75 ? -16.425 0.182 10.449 1.00 92.31 75 ALA A C 1
ATOM 603 O O . ALA A 1 75 ? -16.692 0.896 11.417 1.00 92.31 75 ALA A O 1
ATOM 604 N N . ILE A 1 76 ? -17.365 -0.244 9.599 1.00 95.25 76 ILE A N 1
ATOM 605 C CA . ILE A 1 76 ? -18.792 0.077 9.743 1.00 95.25 76 ILE A CA 1
ATOM 606 C C . ILE A 1 76 ? -19.364 -0.587 10.998 1.00 95.25 76 ILE A C 1
ATOM 608 O O . ILE A 1 76 ? -20.055 0.071 11.774 1.00 95.25 76 ILE A O 1
ATOM 612 N N . GLY A 1 77 ? -19.047 -1.862 11.235 1.00 94.81 77 GLY A N 1
ATOM 613 C CA . GLY A 1 77 ? -19.488 -2.589 12.424 1.00 94.81 77 GLY A CA 1
ATOM 614 C C . GLY A 1 77 ? -19.027 -1.906 13.711 1.00 94.81 77 GLY A C 1
ATOM 615 O O . GLY A 1 77 ? -19.835 -1.654 14.605 1.00 94.81 77 GLY A O 1
ATOM 616 N N . LEU A 1 78 ? -17.753 -1.513 13.773 1.00 92.19 78 LEU A N 1
ATOM 617 C CA . LEU A 1 78 ? -17.213 -0.752 14.895 1.00 92.19 78 LEU A CA 1
ATOM 618 C C . LEU A 1 78 ? -17.907 0.609 15.039 1.00 92.19 78 LEU A C 1
ATOM 620 O O . LEU A 1 78 ? -18.255 0.997 16.152 1.00 92.19 78 LEU A O 1
ATOM 624 N N . ALA A 1 79 ? -18.150 1.325 13.938 1.00 91.44 79 ALA A N 1
ATOM 625 C CA . ALA A 1 79 ? -18.830 2.618 13.970 1.00 91.44 79 ALA A CA 1
ATOM 626 C C . ALA A 1 79 ? -20.255 2.517 14.542 1.00 91.44 79 ALA A C 1
ATOM 628 O O . ALA A 1 79 ? -20.631 3.349 15.368 1.00 91.44 79 ALA A O 1
ATOM 629 N N . ILE A 1 80 ? -21.016 1.483 14.165 1.00 93.50 80 ILE A N 1
ATOM 630 C CA . ILE A 1 80 ? -22.369 1.238 14.688 1.00 93.50 80 ILE A CA 1
ATOM 631 C C . ILE A 1 80 ? -22.313 0.954 16.192 1.00 93.50 80 ILE A C 1
ATOM 633 O O . ILE A 1 80 ? -23.001 1.625 16.961 1.00 93.50 80 ILE A O 1
ATOM 637 N N . VAL A 1 81 ? -21.444 0.033 16.628 1.00 92.44 81 VAL A N 1
ATOM 638 C CA . VAL A 1 81 ? -21.286 -0.300 18.056 1.00 92.44 81 VAL A CA 1
ATOM 639 C C . VAL A 1 81 ? -20.915 0.938 18.872 1.00 92.44 81 VAL A C 1
ATOM 641 O O . VAL A 1 81 ? -21.463 1.160 19.949 1.00 92.44 81 VAL A O 1
ATOM 644 N N . LEU A 1 82 ? -20.019 1.779 18.354 1.00 89.50 82 LEU A N 1
ATOM 645 C CA . LEU A 1 82 ? -19.626 3.016 19.025 1.00 89.50 82 LEU A CA 1
ATOM 646 C C . LEU A 1 82 ? -20.738 4.067 19.047 1.00 89.50 82 LEU A C 1
ATOM 648 O O . LEU A 1 82 ? -20.803 4.844 19.999 1.00 89.50 82 LEU A O 1
ATOM 652 N N . SER A 1 83 ? -21.599 4.100 18.029 1.00 89.25 83 SER A N 1
ATOM 653 C CA . SER A 1 83 ? -22.710 5.054 17.953 1.00 89.25 83 SER A CA 1
ATOM 654 C C . SER A 1 83 ? -23.818 4.776 18.974 1.00 89.25 83 SER A C 1
ATOM 656 O O . SER A 1 83 ? -24.421 5.717 19.485 1.00 89.25 83 SER A O 1
ATOM 658 N N . GLU A 1 84 ? -24.024 3.508 19.337 1.00 89.31 84 GLU A N 1
ATOM 659 C CA . GLU A 1 84 ? -25.027 3.085 20.327 1.00 89.31 84 GLU A CA 1
ATOM 660 C C . GLU A 1 84 ? -24.580 3.333 21.783 1.00 89.31 84 GLU A C 1
ATOM 662 O O . GLU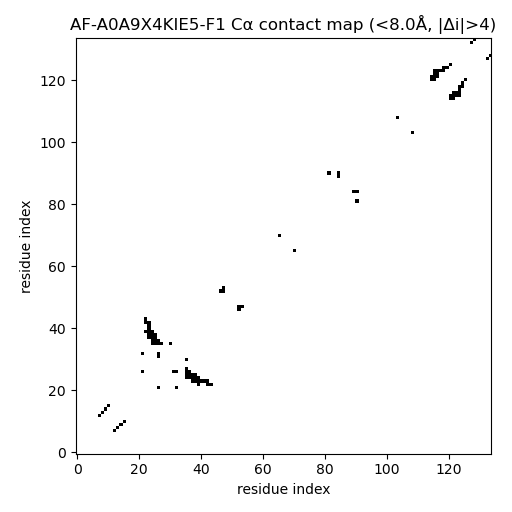 A 1 84 ? -25.373 3.286 22.728 1.00 89.31 84 GLU A O 1
ATOM 667 N N . LEU A 1 85 ? -23.299 3.640 22.009 1.00 88.94 85 LEU A N 1
ATOM 668 C CA . LEU A 1 85 ? -22.767 3.881 23.348 1.00 88.94 85 LEU A CA 1
ATOM 669 C C . LEU A 1 85 ? -23.098 5.302 23.835 1.00 88.94 85 LEU A C 1
ATOM 671 O O . LEU A 1 85 ? -22.569 6.302 23.355 1.00 88.94 85 LEU A O 1
ATOM 675 N N . ARG A 1 86 ? -23.909 5.396 24.898 1.00 79.38 8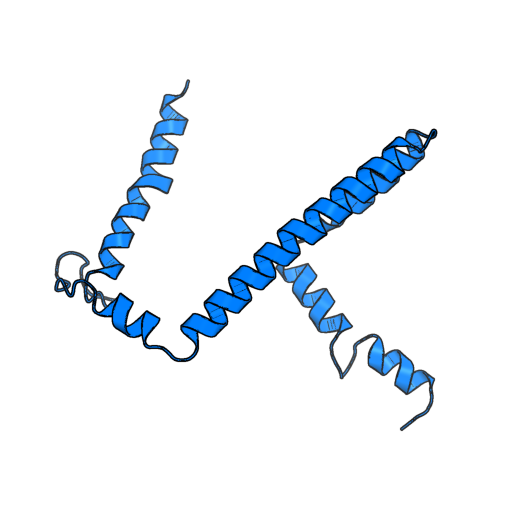6 ARG A N 1
ATOM 676 C CA . ARG A 1 86 ? -24.284 6.673 25.547 1.00 79.38 86 ARG A CA 1
ATOM 677 C C . ARG A 1 86 ? -23.105 7.438 26.172 1.00 79.38 86 ARG A C 1
ATOM 679 O O . ARG A 1 86 ? -23.166 8.661 26.298 1.00 79.38 86 ARG A O 1
ATOM 686 N N . SER A 1 87 ? -22.045 6.743 26.599 1.00 87.81 87 SER A N 1
ATOM 687 C CA . SER A 1 87 ? -20.898 7.357 27.285 1.00 87.81 87 SER A CA 1
ATOM 688 C C . SER A 1 87 ? -19.853 7.883 26.300 1.00 87.81 87 SER A C 1
ATOM 690 O O . SER A 1 87 ? -19.019 7.138 25.785 1.00 87.81 87 SER A O 1
ATOM 692 N N . LYS A 1 88 ? -19.836 9.207 26.100 1.00 82.69 88 LYS A N 1
ATOM 693 C CA . LYS A 1 88 ? -18.876 9.890 25.211 1.00 82.69 88 LYS A CA 1
ATOM 694 C C . LYS A 1 88 ? -17.409 9.714 25.630 1.00 82.69 88 LYS A C 1
ATOM 696 O O . LYS A 1 88 ? -16.525 9.762 24.779 1.00 82.69 88 LYS A O 1
ATOM 701 N N . GLY A 1 89 ? -17.142 9.517 26.925 1.00 86.94 89 GLY A N 1
ATOM 702 C CA . GLY A 1 89 ? -15.790 9.269 27.435 1.00 86.94 89 GLY A CA 1
ATOM 703 C C . GLY A 1 89 ? -15.258 7.902 27.006 1.00 86.94 89 GLY A C 1
ATOM 704 O O . GLY A 1 89 ? -14.140 7.806 26.510 1.00 86.94 89 GLY A O 1
ATOM 705 N N . PHE A 1 90 ? -16.090 6.865 27.115 1.00 86.19 90 PHE A N 1
ATOM 706 C CA . PHE A 1 90 ? -15.718 5.505 26.728 1.00 86.19 90 PHE A CA 1
ATOM 707 C C . PHE A 1 90 ? -15.503 5.380 25.212 1.00 86.19 90 PHE A C 1
ATOM 709 O O . PHE A 1 90 ? -14.483 4.848 24.781 1.00 86.19 90 PHE A O 1
ATOM 716 N N . VAL A 1 91 ? -16.389 5.976 24.403 1.00 88.12 91 VAL A N 1
ATOM 717 C CA . VAL A 1 91 ? -16.242 6.015 22.935 1.00 88.12 91 VAL A CA 1
ATOM 718 C C . VAL A 1 91 ? -14.897 6.626 22.517 1.00 88.12 91 VAL A C 1
ATOM 720 O O . VAL A 1 91 ? -14.211 6.078 21.655 1.00 88.12 91 VAL A O 1
ATOM 723 N N . ARG A 1 92 ? -14.470 7.720 23.163 1.00 86.06 92 ARG A N 1
ATOM 724 C CA . ARG A 1 92 ? -13.189 8.385 22.865 1.00 86.06 92 ARG A CA 1
ATOM 725 C C . ARG A 1 92 ? -11.971 7.514 23.191 1.00 86.06 92 ARG A C 1
ATOM 727 O O . ARG A 1 92 ? -10.993 7.536 22.441 1.00 86.06 92 ARG A O 1
ATOM 734 N N . VAL A 1 93 ? -12.018 6.756 24.287 1.00 91.19 93 VAL A N 1
ATOM 735 C CA . VAL A 1 93 ? -10.923 5.847 24.668 1.00 91.19 93 VAL A CA 1
ATOM 736 C C . VAL A 1 93 ? -10.792 4.722 23.645 1.00 91.19 93 VAL A C 1
ATOM 738 O O . VAL A 1 93 ? -9.696 4.502 23.130 1.00 91.19 93 VAL A O 1
ATOM 741 N N . VAL A 1 94 ? -11.908 4.075 23.290 1.00 90.75 94 VAL A N 1
ATOM 742 C CA . VAL A 1 94 ? -11.915 2.976 22.312 1.00 90.75 94 VAL A CA 1
ATOM 743 C C . VAL A 1 94 ? -11.381 3.445 20.960 1.00 90.75 94 VAL A C 1
ATOM 745 O O . VAL A 1 94 ? -10.490 2.808 20.410 1.00 90.75 94 VAL A O 1
ATOM 748 N N . GLN A 1 95 ? -11.831 4.602 20.463 1.00 87.88 95 GLN A N 1
ATOM 749 C CA . GLN A 1 95 ? -11.317 5.165 19.210 1.00 87.88 95 GLN A CA 1
ATOM 750 C C . GLN A 1 95 ? -9.804 5.388 19.256 1.00 87.88 95 GLN A C 1
ATOM 752 O O . GLN A 1 95 ? -9.098 4.969 18.344 1.00 87.88 95 GLN A O 1
ATOM 757 N N . THR A 1 96 ? -9.293 6.003 20.327 1.00 89.31 96 THR A N 1
ATOM 758 C CA . THR A 1 96 ? -7.848 6.251 20.474 1.00 89.31 96 THR A CA 1
ATOM 759 C C . THR A 1 96 ? -7.047 4.947 20.425 1.00 89.31 96 THR A C 1
ATOM 761 O O . THR A 1 96 ? -6.033 4.879 19.733 1.00 89.31 96 THR A O 1
ATOM 764 N N . MET A 1 97 ? -7.524 3.894 21.098 1.00 90.94 97 MET A N 1
ATOM 765 C CA . MET A 1 97 ? -6.881 2.576 21.066 1.00 90.94 97 MET A CA 1
ATOM 766 C C . MET A 1 97 ? -6.949 1.918 19.685 1.00 90.94 97 MET A C 1
ATOM 768 O O . MET A 1 97 ? -5.967 1.320 19.261 1.00 90.94 97 MET A O 1
ATOM 772 N N . THR A 1 98 ? -8.062 2.050 18.958 1.00 89.69 98 THR A N 1
ATOM 773 C CA . THR A 1 98 ? -8.200 1.493 17.602 1.00 89.69 98 THR A CA 1
ATOM 774 C C . THR A 1 98 ? -7.324 2.208 16.573 1.00 89.69 98 THR A C 1
ATOM 776 O O . THR A 1 98 ? -6.856 1.566 15.637 1.00 89.69 98 THR A O 1
ATOM 779 N N . TYR A 1 99 ? -7.072 3.512 16.725 1.00 86.69 99 TYR A N 1
ATOM 780 C CA . TYR A 1 99 ? -6.182 4.254 15.822 1.00 86.69 99 TYR A CA 1
ATOM 781 C C . TYR A 1 99 ? -4.694 4.029 16.119 1.00 86.69 99 TYR A C 1
ATOM 783 O O . TYR A 1 99 ? -3.871 4.175 15.216 1.00 86.69 99 TYR A O 1
ATOM 791 N N . LEU A 1 100 ? -4.338 3.638 17.348 1.00 88.81 100 LEU A N 1
ATOM 792 C CA . LEU A 1 100 ? -2.950 3.435 17.777 1.00 88.81 100 LEU A CA 1
ATOM 793 C C . LEU A 1 100 ? -2.120 2.530 16.838 1.00 88.81 100 LEU A C 1
ATOM 795 O O . LEU A 1 100 ? -1.011 2.932 16.484 1.00 88.81 100 LEU A O 1
ATOM 799 N N . PRO A 1 101 ? -2.611 1.364 16.372 1.00 85.12 101 PRO A N 1
ATOM 800 C CA . PRO A 1 101 ? -1.841 0.469 15.513 1.00 85.12 101 PRO A CA 1
ATOM 801 C C . PRO A 1 101 ? -1.430 1.107 14.185 1.00 85.12 101 PRO A C 1
ATOM 803 O O . PRO A 1 101 ? -0.383 0.762 13.650 1.00 85.12 101 PRO A O 1
ATOM 806 N N . HIS A 1 102 ? -2.208 2.061 13.665 1.00 86.69 102 HIS A N 1
ATOM 807 C CA . HIS A 1 102 ? -1.877 2.748 12.416 1.00 86.69 102 HIS A CA 1
ATOM 808 C C . HIS A 1 102 ? -0.648 3.661 12.548 1.00 86.69 102 HIS A C 1
ATOM 810 O O . HIS A 1 102 ? 0.035 3.920 11.561 1.00 86.69 102 HIS A O 1
ATOM 816 N N . PHE A 1 103 ? -0.340 4.123 13.765 1.00 89.25 103 PHE A N 1
ATOM 817 C CA . PHE A 1 103 ? 0.870 4.903 14.038 1.00 89.25 103 PHE A CA 1
ATOM 818 C C . PHE A 1 103 ? 2.127 4.033 14.141 1.00 89.25 103 PHE A C 1
ATOM 820 O O . PHE A 1 103 ? 3.242 4.550 14.055 1.00 89.25 103 PHE A O 1
ATOM 827 N N . VAL A 1 104 ? 1.971 2.721 14.330 1.00 92.25 104 VAL A N 1
ATOM 828 C CA . VAL A 1 104 ? 3.093 1.787 14.411 1.00 92.25 104 VAL A CA 1
ATOM 829 C C . VAL A 1 104 ? 3.583 1.463 12.999 1.00 92.25 104 VAL A C 1
ATOM 831 O O . VAL A 1 104 ? 2.799 1.208 12.089 1.00 92.25 104 VAL A O 1
ATOM 834 N N . SER A 1 105 ? 4.904 1.454 12.804 1.00 94.44 105 SER A N 1
ATOM 835 C CA . SER A 1 105 ? 5.511 1.096 11.517 1.00 94.44 105 SER A CA 1
ATOM 836 C C . SER A 1 105 ? 5.122 -0.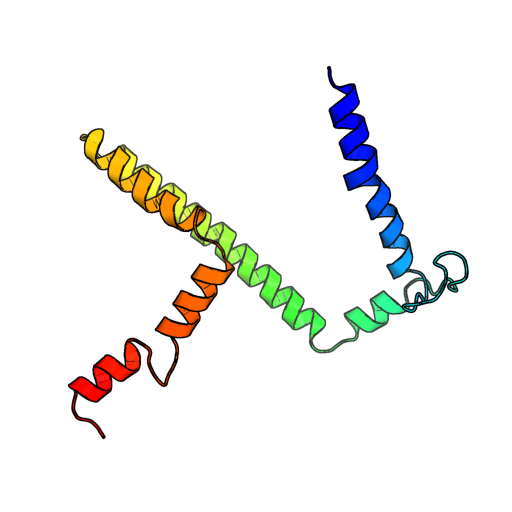321 11.090 1.00 94.44 105 SER A C 1
ATOM 838 O O . SER A 1 105 ? 5.243 -1.262 11.876 1.00 94.44 105 SER A O 1
ATOM 840 N N . MET A 1 106 ? 4.762 -0.493 9.813 1.00 91.62 106 MET A N 1
ATOM 841 C CA . MET A 1 106 ? 4.483 -1.807 9.213 1.00 91.62 106 MET A CA 1
ATOM 842 C C . MET A 1 106 ? 5.618 -2.815 9.440 1.00 91.62 106 MET A C 1
ATOM 844 O O . MET A 1 106 ? 5.354 -4.000 9.612 1.00 91.62 106 MET A O 1
ATOM 848 N N . VAL A 1 107 ? 6.874 -2.357 9.500 1.00 92.94 107 VAL A N 1
ATOM 849 C CA . VAL A 1 107 ? 8.032 -3.231 9.764 1.00 92.94 107 VAL A CA 1
ATOM 850 C C . VAL A 1 107 ? 8.013 -3.765 11.199 1.00 92.94 107 VAL A C 1
ATOM 852 O O . VAL A 1 107 ? 8.313 -4.935 11.424 1.00 92.94 107 VAL A O 1
ATOM 855 N N . VAL A 1 108 ? 7.631 -2.935 12.173 1.00 93.25 108 VAL A N 1
ATOM 856 C CA . VAL A 1 108 ? 7.502 -3.355 13.578 1.00 93.25 108 VAL A CA 1
ATOM 857 C C . VAL A 1 108 ? 6.341 -4.331 13.721 1.00 93.25 108 VAL A C 1
ATOM 859 O O . VAL A 1 108 ? 6.502 -5.382 14.331 1.00 93.25 108 VAL A O 1
ATOM 862 N N . VAL A 1 109 ? 5.201 -4.024 13.097 1.00 91.69 109 VAL A N 1
ATOM 863 C CA . VAL A 1 109 ? 4.031 -4.912 13.081 1.00 91.69 109 VAL A CA 1
ATOM 864 C C . VAL A 1 109 ? 4.391 -6.272 12.480 1.00 91.69 109 VAL A C 1
ATOM 866 O O . VAL A 1 109 ? 4.116 -7.296 13.098 1.00 91.69 109 VAL A O 1
ATOM 869 N N . ALA A 1 110 ? 5.074 -6.300 11.332 1.00 91.50 110 ALA A N 1
ATOM 870 C CA . ALA A 1 110 ? 5.532 -7.540 10.711 1.00 91.50 110 ALA A CA 1
ATOM 871 C C . ALA A 1 110 ? 6.451 -8.352 11.641 1.00 91.50 110 ALA A C 1
ATOM 873 O O . ALA A 1 110 ? 6.264 -9.557 11.766 1.00 91.50 110 ALA A O 1
ATOM 874 N N . ASN A 1 111 ? 7.388 -7.704 12.343 1.00 90.12 111 ASN A N 1
ATOM 875 C CA . ASN A 1 111 ? 8.254 -8.384 13.312 1.00 90.12 111 ASN A CA 1
ATOM 876 C C . ASN A 1 111 ? 7.471 -8.955 14.497 1.00 90.12 111 ASN A C 1
ATOM 878 O O . ASN A 1 111 ? 7.739 -10.081 14.899 1.00 90.12 111 ASN A O 1
ATOM 882 N N . ILE A 1 112 ? 6.483 -8.222 15.021 1.00 89.81 112 ILE A N 1
ATOM 883 C CA . ILE A 1 112 ? 5.601 -8.730 16.079 1.00 89.81 112 ILE A CA 1
ATOM 884 C C . ILE A 1 112 ? 4.879 -9.986 15.587 1.00 89.81 112 ILE A C 1
ATOM 886 O O . ILE A 1 112 ? 4.898 -10.998 16.276 1.00 89.81 112 ILE A O 1
ATOM 890 N N . PHE A 1 113 ? 4.301 -9.967 14.382 1.00 88.75 113 PHE A N 1
ATOM 891 C CA . PHE A 1 113 ? 3.651 -11.156 13.822 1.00 88.75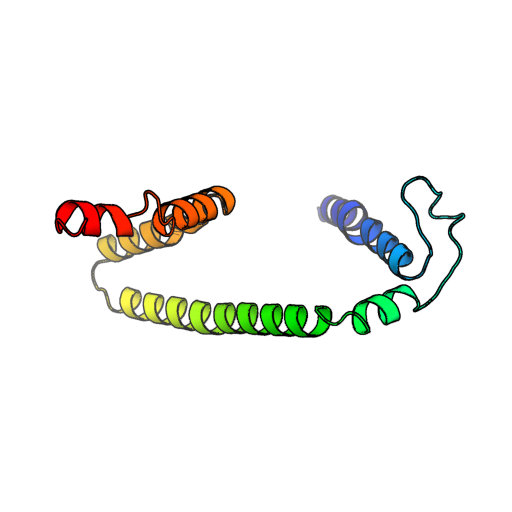 113 PHE A CA 1
ATOM 892 C C . PHE A 1 113 ? 4.622 -12.322 13.628 1.00 88.75 113 PHE A C 1
ATOM 894 O O . PHE A 1 113 ? 4.276 -13.444 13.979 1.00 88.75 113 PHE A O 1
ATOM 901 N N . VAL A 1 114 ? 5.835 -12.073 13.128 1.00 88.06 114 VAL A N 1
ATOM 902 C CA . VAL A 1 114 ? 6.863 -13.114 12.984 1.00 88.06 114 VAL A CA 1
ATOM 903 C C . VAL A 1 114 ? 7.241 -13.703 14.342 1.00 88.06 114 VAL A C 1
ATOM 905 O O . VAL A 1 114 ? 7.272 -14.918 14.468 1.00 88.06 114 VAL A O 1
ATOM 908 N N . MET A 1 115 ? 7.460 -12.878 15.369 1.00 86.12 115 MET A N 1
ATOM 909 C CA . MET A 1 115 ? 7.761 -13.346 16.728 1.00 86.12 115 MET A CA 1
ATOM 910 C C . MET A 1 115 ? 6.600 -14.149 17.326 1.00 86.12 115 MET A C 1
ATOM 912 O O . MET A 1 115 ? 6.823 -15.192 17.930 1.00 86.12 115 MET A O 1
ATOM 916 N N . LEU A 1 116 ? 5.360 -13.692 17.134 1.00 85.12 116 LEU A N 1
ATOM 917 C CA . LEU A 1 116 ? 4.164 -14.364 17.647 1.00 85.12 116 LEU A CA 1
ATOM 918 C C . LEU A 1 116 ? 3.912 -15.721 16.978 1.00 85.12 116 LEU A C 1
ATOM 920 O O . LEU A 1 116 ? 3.455 -16.642 17.651 1.00 85.12 116 LEU A O 1
ATOM 924 N N . LEU A 1 117 ? 4.190 -15.832 15.675 1.00 83.50 117 LEU A N 1
ATOM 925 C CA . LEU A 1 117 ? 3.983 -17.044 14.874 1.00 83.50 117 LEU A CA 1
ATOM 926 C C . LEU A 1 117 ? 5.251 -17.913 14.753 1.00 83.50 117 LEU A C 1
ATOM 928 O O . LEU A 1 117 ? 5.210 -18.938 14.074 1.00 83.50 117 LEU A O 1
ATOM 932 N N . SER A 1 118 ? 6.370 -17.520 15.375 1.00 78.56 118 SER A N 1
ATOM 933 C CA . SER A 1 118 ? 7.630 -18.263 15.290 1.00 78.56 118 SER A CA 1
ATOM 934 C C . SER A 1 118 ? 7.531 -19.596 16.042 1.00 78.56 118 SER A C 1
ATOM 936 O O . SER A 1 118 ? 7.130 -19.584 17.210 1.00 78.56 118 SER A O 1
ATOM 938 N N . PRO A 1 119 ? 7.947 -20.723 15.432 1.00 66.25 119 PRO A N 1
ATOM 939 C CA . PRO A 1 119 ? 7.963 -22.029 16.089 1.00 66.25 119 PRO A CA 1
ATOM 940 C C . PRO A 1 119 ? 8.849 -22.054 17.340 1.00 66.25 119 PRO A C 1
ATOM 942 O O . PRO A 1 119 ? 8.379 -22.460 18.389 1.00 66.25 119 PRO A O 1
ATOM 945 N N . ASP A 1 120 ? 10.073 -21.519 17.259 1.00 64.19 120 ASP A N 1
ATOM 946 C CA . ASP A 1 120 ? 11.120 -21.699 18.284 1.00 64.19 120 ASP A CA 1
ATOM 947 C C . ASP A 1 120 ? 11.042 -20.730 19.489 1.00 64.19 120 ASP A C 1
ATOM 949 O O . ASP A 1 120 ? 11.978 -20.623 20.279 1.00 64.19 120 ASP A O 1
ATOM 953 N N . GLY A 1 121 ? 9.970 -19.941 19.622 1.00 56.16 121 GLY A N 1
ATOM 954 C CA . GLY A 1 121 ? 9.890 -18.919 20.680 1.00 56.16 121 GLY A CA 1
ATOM 955 C C . GLY A 1 121 ? 8.638 -18.041 20.698 1.00 56.16 121 GLY A C 1
ATOM 956 O O . GLY A 1 121 ? 8.588 -17.063 21.444 1.00 56.16 121 GLY A O 1
ATOM 957 N N . GLY A 1 122 ? 7.634 -18.349 19.873 1.00 60.75 122 GLY A N 1
ATOM 958 C CA . GLY A 1 122 ? 6.334 -17.689 19.923 1.00 60.75 122 GLY A CA 1
ATOM 959 C C . GLY A 1 122 ? 5.461 -18.184 21.080 1.00 60.75 122 GLY A C 1
ATOM 960 O O . GLY A 1 122 ? 5.791 -19.132 21.795 1.00 60.75 122 GLY A O 1
ATOM 961 N N . ILE A 1 123 ? 4.280 -17.572 21.224 1.00 59.56 123 ILE A N 1
ATOM 962 C CA . ILE A 1 123 ? 3.269 -17.948 22.234 1.00 59.56 123 ILE A CA 1
ATOM 963 C C . ILE A 1 123 ? 2.889 -19.443 22.123 1.00 59.56 123 ILE A C 1
ATOM 965 O O . ILE A 1 123 ? 2.490 -20.045 23.116 1.00 59.56 123 ILE A O 1
ATOM 969 N N . GLY A 1 124 ? 3.066 -20.052 20.942 1.00 57.66 124 GLY A N 1
ATOM 970 C CA . GLY A 1 124 ? 2.832 -21.477 20.695 1.00 57.66 124 GLY A CA 1
ATOM 971 C C . GLY A 1 124 ? 3.723 -22.418 21.513 1.00 57.66 124 GLY A C 1
ATOM 972 O O . GLY A 1 124 ? 3.197 -23.340 22.123 1.00 57.66 124 GLY A O 1
ATOM 973 N N . GLN A 1 125 ? 5.033 -22.165 21.611 1.00 56.09 125 GLN A N 1
ATOM 974 C CA . GLN A 1 125 ? 5.926 -23.046 22.378 1.00 56.09 125 GLN A CA 1
ATOM 975 C C . GLN A 1 125 ? 5.887 -22.757 23.880 1.00 56.09 125 GLN A C 1
ATOM 977 O O . GLN A 1 125 ? 5.988 -23.676 24.679 1.00 56.09 125 GLN A O 1
ATOM 982 N N . SER A 1 126 ? 5.621 -21.510 24.290 1.00 53.62 126 SER A N 1
ATOM 983 C CA . SER A 1 126 ? 5.375 -21.203 25.710 1.00 53.62 126 SER A CA 1
ATOM 984 C C . SER A 1 126 ? 4.151 -21.937 26.283 1.00 53.62 126 SER A C 1
ATOM 986 O O . SER A 1 126 ? 4.042 -22.053 27.503 1.00 53.62 126 SER A O 1
ATOM 988 N N . ALA A 1 127 ? 3.235 -22.406 25.425 1.00 54.44 127 ALA A N 1
ATOM 989 C CA . ALA A 1 127 ? 2.111 -23.256 25.803 1.00 54.44 127 ALA A CA 1
ATOM 990 C C . ALA A 1 127 ? 2.483 -24.753 25.854 1.00 54.44 127 ALA A C 1
ATOM 992 O O . ALA A 1 127 ? 2.018 -25.429 26.767 1.00 54.44 127 ALA A O 1
ATOM 993 N N . ASP A 1 128 ? 3.346 -25.247 24.956 1.00 54.31 128 ASP A N 1
ATOM 994 C CA . ASP A 1 128 ? 3.836 -26.643 24.958 1.00 54.31 128 ASP A CA 1
ATOM 995 C C . ASP A 1 128 ? 4.854 -26.911 26.085 1.00 54.31 128 ASP A C 1
ATOM 997 O O . ASP A 1 128 ? 4.712 -27.885 26.824 1.00 54.31 128 ASP A O 1
ATOM 1001 N N . ASP A 1 129 ? 5.795 -25.990 26.332 1.00 55.50 129 ASP A N 1
ATOM 1002 C CA . ASP A 1 129 ? 6.768 -26.086 27.439 1.00 55.50 129 ASP A CA 1
ATOM 1003 C C . ASP A 1 129 ? 6.085 -26.032 28.822 1.00 55.50 129 ASP A C 1
ATOM 1005 O O . ASP A 1 129 ? 6.578 -26.598 29.797 1.00 55.50 129 ASP A O 1
ATOM 1009 N N . GLN A 1 130 ? 4.927 -25.365 28.929 1.00 55.78 130 GLN A N 1
ATOM 1010 C CA . GLN A 1 130 ? 4.103 -25.369 30.148 1.00 55.78 130 GLN A CA 1
ATOM 1011 C C . GLN A 1 130 ? 3.165 -26.582 30.239 1.00 55.78 130 GLN A C 1
ATOM 1013 O O . GLN A 1 130 ? 2.709 -26.908 31.337 1.00 55.78 130 GLN A O 1
ATOM 1018 N N . ALA A 1 131 ? 2.876 -27.250 29.118 1.00 59.62 131 ALA A N 1
ATOM 1019 C CA . ALA A 1 131 ? 2.050 -28.454 29.061 1.00 59.62 131 ALA A CA 1
ATOM 1020 C C . ALA A 1 131 ? 2.846 -29.752 29.285 1.00 59.62 131 ALA A C 1
ATOM 1022 O O . ALA A 1 131 ? 2.227 -30.794 29.499 1.00 59.62 131 ALA A O 1
ATOM 1023 N N . GLY A 1 132 ? 4.185 -29.697 29.302 1.00 53.53 132 GLY A N 1
ATOM 1024 C CA . GLY A 1 132 ? 5.031 -30.851 29.616 1.00 53.53 132 GLY A CA 1
ATOM 1025 C C . GLY A 1 132 ? 4.881 -31.992 28.612 1.00 53.53 132 GLY A C 1
ATOM 1026 O O . GLY A 1 132 ? 4.785 -33.148 29.019 1.00 53.53 132 GLY A O 1
ATOM 1027 N N . LEU A 1 133 ? 4.800 -31.653 27.325 1.00 60.94 133 LEU A N 1
ATOM 1028 C CA . LEU A 1 133 ? 4.894 -32.606 26.225 1.00 60.94 133 LEU A CA 1
ATOM 1029 C C . LEU A 1 133 ? 6.197 -32.307 25.483 1.00 60.94 133 LEU A C 1
ATOM 1031 O O . LEU A 1 133 ? 6.264 -31.416 24.643 1.00 60.94 133 LEU A O 1
ATOM 1035 N N . ASP A 1 134 ? 7.226 -33.013 25.932 1.00 55.03 134 ASP A N 1
ATOM 1036 C CA . ASP A 1 134 ? 8.569 -33.142 25.366 1.00 55.03 134 ASP A CA 1
ATOM 1037 C C . ASP A 1 134 ? 8.598 -33.490 23.866 1.00 55.03 134 ASP A C 1
ATOM 1039 O O . ASP A 1 134 ? 7.773 -34.317 23.408 1.00 55.03 134 ASP A O 1
#

Foldseek 3Di:
DCVVVVVCCCVPPVVCVVVVQVCQFPDDVPDDPVPTHGNGCPNVCVQVPDPCNVVVVVVVVVVVVCCVVVVVVVVVVLVVVLVPDPDPVVSVVVVVVVCVVVPDDPVVVVVVVCQQPPPPHHPVVVVVVVVPDD

=== Feature glossary ===
A reading guide for the features in this record.

Start from the sequence.

  · This is the polypeptide sequence — one letter per residue, N-terminus first. Length ranges from a few dozen residues for small domains to over a thousand for large multi-domain proteins.

Fold it, and you get atomic coordinates and the backbone conformation that goes with them.

  · Structure coordinates are given as an mmCIF _atom_site loop: one row per atom with element, residue name, chain id, sequence number, and x/y/z position in Å. Only the four main-chain atoms per residue are included here; side chains are omitted to keep the record compact.

  · Backbone dihedral angles. Every residue except chain termini has a φ (preceding-C → N → Cα → C) and a ψ (N → Cα → C → next-N). They are reported in degrees following the IUPAC sign convention. Secondary structure is essentially a statement about which (φ, ψ) basin each residue occupies.

  · The SS8 string is DSSP's per-residue secondary-structure call. α-helix (H) means an i→i+4 H-bond ladder; β-strand (E) means the residue participates in a β-sheet; 3₁₀ (G) and π (I) are tighter and wider helices; T/S are turns/bends; '-' is loop.

  · SS3 is a coarse helix/strand/coil call (letters a/b/c) made by the P-SEA algorithm from inter-Cα distances and dihedrals. It is less detailed than DSSP but needs only Cα positions.

Summarize the fold with a handful of shape descriptors and a per-residue structural alphabet.

  · Radius of gyration (Rg) is the root-mean-square distance of Cα atoms from their centroid — a single number for overall size and compactness. A globular domain of N residues has Rg ≈ 2.2·N^0.38 Å; an extended or disordered chain has a much larger Rg. The Cα contact count is the number of residue pairs whose Cα atoms are within 8 Å and are more than four positions apart in sequence — a standard proxy for tertiary packing density. The bounding box is the smallest axis-aligned box enclosing all Cα atoms.

  · The Foldseek 3Di string encodes local tertiary geometry as a 20-letter alphabet — one character per residue — derived from the relative positions of nearby Cα atoms. Unlike the amino-acid sequence, 3Di is a direct function of the 3D structure, so two proteins with the same fold have similar 3Di strings even at low sequence identity.

  · Solvent-accessible surface area (SASA) is the area in Å² traced out by the centre of a 1.4 Å probe sphere (a water molecule) rolled over the protein's van der Waals surface (Shrake–Rupley / Lee–Richards construction). Buried residues have near-zero SASA; fully exposed residues can exceed 200 Å². The total SASA scales roughly with the number of surface residues.

Ask how reliable the model is.

  · pLDDT (predicted Local Distance Difference Test) is AlphaFold's per-residue confidence score, ranging from 0 to 100. Values above 90 indicate high confidence (typically well-packed cores); 70–90 is confident; 50–70 low confidence; below 50 usually means the region is disordered or the prediction is unreliable there. AlphaFold stores pLDDT in the mmCIF B-factor column.

  · B-factor (Debye–Waller factor) reflects atomic displacement in the crystal lattice. It is an experimental observable (units Å²), not a prediction; low values mean the atom is pinned down, high values mean it moves or is heterogeneous across the crystal.

  · Predicted Aligned Error (PAE) is an AlphaFold confidence matrix: entry (i, j) is the expected error in the position of residue j, in ångströms, when the prediction is superimposed on the true structure at residue i. Low PAE within a block of residues means that block is internally rigid and well-predicted; high PAE between two blocks means their relative placement is uncertain even if each block individually is confident.

Place it in context: what it resembles, what it is annotated as, and how it looks.

  · Nearest PDB neighbors are the top structural matches found by Foldseek when searching this structure against the entire Protein Data Bank. Each hit reports a TM-score (0 to 1; >0.5 almost always implies the same fold) and an E-value. These are *structural* homologs — they may share no detectable sequence similarity.

  · Functional annotations link the protein to curated databases. InterPro entries identify conserved domains and families by matching the sequence against member-database signatures (Pfam, PROSITE, CDD, …). Gene Ontology (GO) terms describe molecular function, biological process, and cellular component in a controlled vocabulary. CATH places the structure in a hierarchical fold classification (Class/Architecture/Topology/Homologous-superfamily). The organism is the source species.

  · Three diagnostic plots accompany the record. The Cα contact map visualizes the tertiary structure as a 2D adjacency matrix (8 Å cutoff, sequence-local contacts suppressed). The Ramachandran plot shows the distribution of backbone (φ, ψ) torsions, with points in the α and β basins reflecting secondary structure content. The PAE plot shows AlphaFold's inter-residue confidence as a color matrix.

  · Six rendered views show the 3D structure from the faces of a cube — i.e. along ±x, ±y, ±z. Rendering representation is drawn randomly per protein from cartoon (secondary-structure ribbons), sticks (backbone bonds), or molecular surface; coloring is either N→C rainbow (blue at the N-terminus through red at the C-terminus) or one color per chain.